Protein AF-A0A2K4XE34-F1 (afdb_monomer)

Organism: NCBI:txid1314868

Nearest PDB structures (foldseek):
  6c5d-assembly2_D  TM=5.488E-01  e=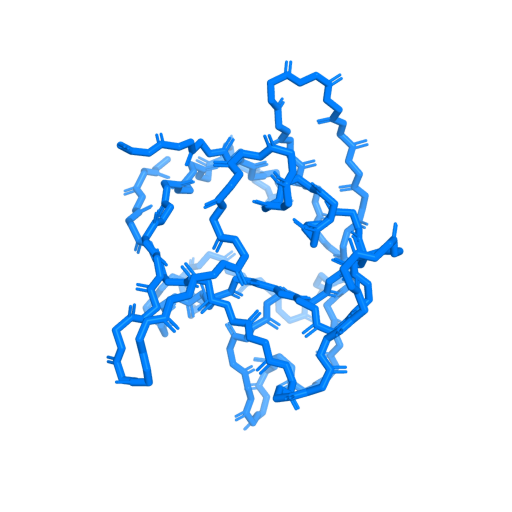2.213E-03  Helicobacter pylori J99
  4i1k-assembly2_B  TM=6.097E-01  e=8.069E-03  Arabidopsis thaliana
  6c5d-assembly2_C  TM=4.989E-01  e=4.635E-03  Helicobacter pylori J99
  1d7l-assembly1_A  TM=2.757E-01  e=4.065E+00  Pseudomonas aeruginosa
  7on9-assembly1_D  TM=2.491E-01  e=6.655E+00  Paenibacillus sp. JJ-1b

Radius of gyration: 12.7 Å; Cα contacts (8 Å, |Δi|>4): 201; chains: 1; bounding box: 33×27×32 Å

pLDDT: mean 94.82, std 3.51, range [78.81, 98.31]

Sequence (105 aa):
MFFKTTVWSSGKPNNITGAGFGIRIPKEIKENIFSEQWGHVLIKTNNHSFKVDITPGFWNKCNELRNPQIGLWLIENKLNHWKSGFPSEVGVEYLGSQDFKLTTI

Foldseek 3Di:
DKDKWFKFFPVDADLVQLARIWIADPPVNCVPPPDPPDQWAWEAEPPDIDIFGDDPCCVPPGVIGGDSVRRNVCSVVVQNDDDPPDRAMWMWDDPDDRYIYIGHD

Mean predicted aligned error: 2.81 Å

Structure (mmCIF, N/CA/C/O backbone):
data_AF-A0A2K4XE34-F1
#
_entry.id   AF-A0A2K4XE34-F1
#
loop_
_atom_site.group_PDB
_atom_site.id
_atom_site.type_symbol
_atom_site.label_atom_id
_atom_site.label_alt_id
_atom_site.label_comp_id
_atom_site.label_asym_id
_atom_site.label_entity_id
_atom_site.label_seq_id
_atom_site.pdbx_PDB_ins_code
_atom_site.Cartn_x
_atom_site.Cartn_y
_atom_site.Cartn_z
_atom_site.occupancy
_atom_site.B_iso_or_equiv
_atom_site.auth_seq_id
_atom_site.auth_comp_id
_atom_site.auth_asym_id
_atom_site.auth_atom_id
_atom_site.pdbx_PDB_model_num
ATOM 1 N N . MET A 1 1 ? -7.882 8.704 7.362 1.00 95.81 1 MET A N 1
ATOM 2 C CA . MET A 1 1 ? -6.577 8.926 8.040 1.00 95.81 1 MET A CA 1
ATOM 3 C C . MET A 1 1 ? -5.458 8.701 7.040 1.00 95.81 1 MET A C 1
ATOM 5 O O . MET A 1 1 ? -5.468 7.661 6.400 1.00 95.81 1 MET A O 1
ATOM 9 N N . PHE A 1 2 ? -4.521 9.638 6.892 1.00 97.25 2 PHE A N 1
ATOM 10 C CA . PHE A 1 2 ? -3.438 9.552 5.905 1.00 97.25 2 PHE A CA 1
ATOM 11 C C . PHE A 1 2 ? -2.101 9.163 6.550 1.00 97.25 2 PHE A C 1
ATOM 13 O O . PHE A 1 2 ? -1.782 9.648 7.633 1.00 97.25 2 PHE A O 1
ATOM 20 N N . PHE A 1 3 ? -1.311 8.329 5.873 1.00 97.50 3 PHE A N 1
ATOM 21 C CA . PHE A 1 3 ? 0.057 7.986 6.263 1.00 97.50 3 PHE A CA 1
ATOM 22 C C . PHE A 1 3 ? 0.943 7.737 5.036 1.00 97.50 3 PHE A C 1
ATOM 24 O O . PHE A 1 3 ? 0.465 7.358 3.967 1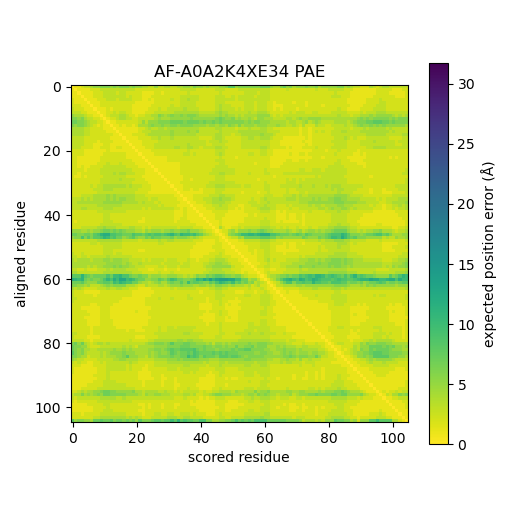.00 97.50 3 PHE A O 1
ATOM 31 N N . LYS A 1 4 ? 2.255 7.936 5.194 1.00 97.81 4 LYS A N 1
ATOM 32 C CA . LYS A 1 4 ? 3.251 7.570 4.181 1.00 97.81 4 LYS A CA 1
ATOM 33 C C . LYS A 1 4 ? 3.762 6.160 4.424 1.00 97.81 4 LYS A C 1
ATOM 35 O O . LYS A 1 4 ? 3.854 5.706 5.565 1.00 97.81 4 LYS A O 1
ATOM 40 N N . THR A 1 5 ? 4.128 5.479 3.350 1.00 97.25 5 THR A N 1
ATOM 41 C CA . THR A 1 5 ? 4.810 4.193 3.438 1.00 97.25 5 THR A CA 1
ATOM 42 C C . THR A 1 5 ? 5.727 3.958 2.248 1.00 97.25 5 THR A C 1
ATOM 44 O O . THR A 1 5 ? 5.724 4.720 1.288 1.00 97.25 5 THR A O 1
ATOM 47 N N . THR A 1 6 ? 6.511 2.886 2.307 1.00 97.12 6 THR A N 1
ATOM 48 C CA . THR A 1 6 ? 7.440 2.499 1.247 1.00 97.12 6 THR A CA 1
ATOM 49 C C . THR A 1 6 ? 6.880 1.387 0.377 1.00 97.12 6 THR A C 1
ATOM 51 O O . THR A 1 6 ? 6.181 0.478 0.842 1.00 97.12 6 THR A O 1
ATOM 54 N N . VAL A 1 7 ? 7.260 1.430 -0.895 1.00 96.69 7 VAL A N 1
ATOM 55 C CA . VAL A 1 7 ? 7.078 0.317 -1.822 1.00 96.69 7 VAL A CA 1
ATOM 56 C C . VAL A 1 7 ? 7.923 -0.884 -1.393 1.00 96.69 7 VAL A C 1
ATOM 58 O O . VAL A 1 7 ? 8.983 -0.768 -0.763 1.00 96.69 7 VAL A O 1
ATOM 61 N N . TRP A 1 8 ? 7.444 -2.070 -1.739 1.00 95.81 8 TRP A N 1
ATOM 62 C CA . TRP A 1 8 ? 8.094 -3.340 -1.450 1.00 95.81 8 TRP A CA 1
ATOM 63 C C . TRP A 1 8 ? 8.208 -4.174 -2.724 1.00 95.81 8 TRP A C 1
ATOM 65 O O . TRP A 1 8 ? 7.304 -4.171 -3.559 1.00 95.81 8 TRP A O 1
ATOM 75 N N . SER A 1 9 ? 9.300 -4.928 -2.855 1.00 93.88 9 SER A N 1
ATOM 76 C CA . SER A 1 9 ? 9.429 -5.965 -3.875 1.00 93.88 9 SER A CA 1
ATOM 77 C C . SER A 1 9 ? 10.042 -7.240 -3.304 1.00 93.88 9 SER A C 1
ATOM 79 O O . SER A 1 9 ? 10.799 -7.208 -2.334 1.00 93.88 9 SER A O 1
ATOM 81 N N . SER A 1 10 ? 9.757 -8.370 -3.949 1.00 91.50 10 SER A N 1
ATOM 82 C CA . SER A 1 10 ? 10.316 -9.687 -3.616 1.00 91.50 10 SER A CA 1
ATOM 83 C C . SER A 1 10 ? 11.772 -9.880 -4.071 1.00 91.50 10 SER A C 1
ATOM 85 O O . SER A 1 10 ? 12.282 -10.998 -4.046 1.00 91.50 10 SER A O 1
ATOM 87 N N . GLY A 1 11 ? 12.437 -8.827 -4.560 1.00 89.94 11 GLY A N 1
ATOM 88 C CA . GLY A 1 11 ? 13.779 -8.878 -5.155 1.00 89.94 11 GLY A CA 1
ATOM 89 C C . GLY A 1 11 ? 13.823 -9.377 -6.606 1.00 89.94 11 GLY A C 1
ATOM 90 O O . GLY A 1 11 ? 14.743 -9.024 -7.337 1.00 89.94 11 GLY A O 1
ATOM 91 N N . LYS A 1 12 ? 12.812 -10.132 -7.058 1.00 91.00 12 LYS A N 1
ATOM 92 C CA . LYS A 1 12 ? 12.616 -10.524 -8.468 1.00 91.00 12 LYS A CA 1
ATOM 93 C C . LYS A 1 12 ? 11.194 -10.194 -8.947 1.00 91.00 12 LYS A C 1
ATOM 95 O O . LYS A 1 12 ? 10.450 -11.108 -9.309 1.00 91.00 12 LYS A O 1
ATOM 100 N N . PRO A 1 13 ? 10.767 -8.922 -8.887 1.00 93.88 13 PRO A N 1
ATOM 101 C CA . PRO A 1 13 ? 9.433 -8.558 -9.330 1.00 93.88 13 PRO A CA 1
ATOM 102 C C . PRO A 1 13 ? 9.308 -8.644 -10.857 1.00 93.88 13 PRO A C 1
ATOM 104 O O . PRO A 1 13 ? 10.280 -8.479 -11.596 1.00 93.88 13 PRO A O 1
ATOM 107 N N . ASN A 1 14 ? 8.091 -8.871 -11.336 1.00 96.31 14 ASN A N 1
ATOM 108 C CA . ASN A 1 14 ? 7.760 -8.869 -12.750 1.00 96.31 14 ASN A CA 1
ATOM 109 C C . ASN A 1 14 ? 7.200 -7.492 -13.143 1.00 96.31 14 ASN A C 1
ATOM 111 O O . ASN A 1 14 ? 6.069 -7.153 -12.804 1.00 96.31 14 ASN A O 1
ATOM 115 N N . ASN A 1 15 ? 7.988 -6.717 -13.892 1.00 95.31 15 ASN A N 1
ATOM 116 C CA . ASN A 1 15 ? 7.622 -5.365 -14.338 1.00 95.31 15 ASN A CA 1
ATOM 117 C C . ASN A 1 15 ? 6.565 -5.327 -15.461 1.00 95.31 15 ASN A C 1
ATOM 119 O O . ASN A 1 15 ? 6.170 -4.244 -15.872 1.00 95.31 15 ASN A O 1
ATOM 123 N N . ILE A 1 16 ? 6.126 -6.478 -15.975 1.00 96.06 16 ILE A N 1
ATOM 124 C CA . ILE A 1 16 ? 5.055 -6.572 -16.980 1.00 96.06 16 ILE A CA 1
ATOM 125 C C . ILE A 1 16 ? 3.720 -6.861 -16.293 1.00 96.06 16 ILE A C 1
ATOM 127 O O . ILE A 1 16 ? 2.702 -6.277 -16.639 1.00 96.06 16 ILE A O 1
ATOM 131 N N . THR A 1 17 ? 3.716 -7.764 -15.310 1.00 97.19 17 THR A N 1
ATOM 132 C CA . THR A 1 17 ? 2.482 -8.216 -14.642 1.00 97.19 17 THR A CA 1
ATOM 133 C C . THR A 1 17 ? 2.232 -7.549 -13.292 1.00 97.19 17 THR A C 1
ATOM 135 O O . THR A 1 17 ? 1.164 -7.728 -12.717 1.00 97.19 17 THR A O 1
ATOM 138 N N . GLY A 1 18 ? 3.219 -6.839 -12.737 1.00 96.69 18 GLY A N 1
ATOM 139 C CA . GLY A 1 18 ? 3.171 -6.284 -11.382 1.00 96.69 18 GLY A CA 1
ATOM 140 C C . GLY A 1 18 ? 3.371 -7.322 -10.269 1.00 96.69 18 GLY A C 1
ATOM 141 O O . GLY A 1 18 ? 3.428 -6.970 -9.089 1.00 96.69 18 GLY A O 1
ATOM 142 N N . ALA A 1 19 ? 3.496 -8.611 -10.599 1.00 96.75 19 ALA A N 1
ATOM 143 C CA . ALA A 1 19 ? 3.697 -9.656 -9.602 1.00 96.75 19 ALA A CA 1
ATOM 144 C C . ALA A 1 19 ? 5.021 -9.464 -8.841 1.00 96.75 19 ALA A C 1
ATOM 146 O O . ALA A 1 19 ? 6.052 -9.125 -9.419 1.00 96.75 19 ALA A O 1
ATOM 147 N N . GLY A 1 20 ? 5.005 -9.715 -7.531 1.00 95.25 20 GLY A N 1
ATOM 148 C CA . GLY A 1 20 ? 6.182 -9.543 -6.674 1.00 95.25 20 GLY A CA 1
ATOM 149 C C . GLY A 1 20 ? 6.385 -8.122 -6.146 1.00 95.25 20 GLY A C 1
ATOM 150 O O . GLY A 1 20 ? 7.400 -7.882 -5.498 1.00 95.25 20 GLY A O 1
ATOM 151 N N . PHE A 1 21 ? 5.435 -7.211 -6.367 1.00 96.75 21 PHE A N 1
ATOM 152 C CA . PHE A 1 21 ? 5.386 -5.897 -5.726 1.00 96.75 21 PHE A CA 1
ATOM 153 C C . PHE A 1 21 ? 4.334 -5.816 -4.613 1.00 96.75 21 PHE A C 1
ATOM 155 O O . PHE A 1 21 ? 3.424 -6.644 -4.504 1.00 96.75 21 PHE A O 1
ATOM 162 N N . GLY A 1 22 ? 4.465 -4.782 -3.788 1.00 96.44 22 GLY A N 1
ATOM 163 C CA . GLY A 1 22 ? 3.522 -4.437 -2.738 1.00 96.44 22 GLY A CA 1
ATOM 164 C C . GLY A 1 22 ? 3.854 -3.101 -2.084 1.00 96.44 22 GLY A C 1
ATOM 165 O O . GLY A 1 22 ? 4.739 -2.370 -2.529 1.00 96.44 22 GLY A O 1
ATOM 166 N N . ILE A 1 23 ? 3.166 -2.818 -0.988 1.00 97.19 23 ILE A N 1
ATOM 167 C CA . ILE A 1 23 ? 3.452 -1.693 -0.094 1.00 97.19 23 ILE A CA 1
ATOM 168 C C . ILE A 1 23 ? 3.646 -2.224 1.317 1.00 97.19 23 ILE A C 1
ATOM 170 O O . ILE A 1 23 ? 2.985 -3.185 1.720 1.00 97.19 23 ILE A O 1
ATOM 174 N N . ARG A 1 24 ? 4.527 -1.591 2.088 1.00 96.50 24 ARG A N 1
ATOM 175 C CA . ARG A 1 24 ? 4.609 -1.854 3.527 1.00 96.50 24 ARG A CA 1
ATOM 176 C C . ARG A 1 24 ? 3.443 -1.164 4.233 1.00 96.50 24 ARG A C 1
ATOM 178 O O . ARG A 1 24 ? 3.039 -0.078 3.842 1.00 96.50 24 ARG A O 1
ATOM 185 N N . ILE A 1 25 ? 2.907 -1.754 5.284 1.00 96.94 25 ILE A N 1
ATOM 186 C CA . ILE A 1 25 ? 1.943 -1.129 6.191 1.00 96.94 25 ILE A CA 1
ATOM 187 C C . ILE A 1 25 ? 2.677 -0.890 7.505 1.00 96.94 25 ILE A C 1
ATOM 189 O O . ILE A 1 25 ? 3.142 -1.861 8.104 1.00 96.94 25 ILE A O 1
ATOM 193 N N . PRO A 1 26 ? 2.839 0.362 7.970 1.00 95.50 26 PRO A N 1
ATOM 194 C CA . PRO A 1 26 ? 3.526 0.620 9.230 1.00 95.50 26 PRO A CA 1
ATOM 195 C C . PRO A 1 26 ? 2.916 -0.201 10.372 1.00 95.50 26 PRO A C 1
ATOM 197 O O . PRO A 1 26 ? 1.707 -0.426 10.403 1.00 95.50 26 PRO A O 1
ATOM 200 N N . LYS A 1 27 ? 3.751 -0.671 11.303 1.00 93.62 27 LYS A N 1
ATOM 201 C CA . LYS A 1 27 ? 3.313 -1.576 12.377 1.00 93.62 27 LYS A CA 1
ATOM 202 C C . LYS A 1 27 ? 2.142 -0.995 13.178 1.00 93.62 27 LYS A C 1
ATOM 204 O O . LYS A 1 27 ? 1.146 -1.678 13.365 1.00 93.62 27 LYS A O 1
ATOM 209 N N . GLU A 1 28 ? 2.234 0.281 13.538 1.00 94.56 28 GLU A N 1
ATOM 210 C CA . GLU A 1 28 ? 1.179 1.010 14.245 1.00 94.56 28 GLU A CA 1
ATOM 211 C C . GLU A 1 28 ? -0.141 1.045 13.458 1.00 94.56 28 GLU A C 1
ATOM 213 O O . GLU A 1 28 ? -1.211 0.848 14.024 1.00 94.56 28 GLU A O 1
ATOM 218 N N . ILE A 1 29 ? -0.081 1.234 12.137 1.00 95.94 29 ILE A N 1
ATOM 219 C CA . ILE A 1 29 ? -1.265 1.200 11.268 1.00 95.94 29 ILE A CA 1
ATOM 220 C C . ILE A 1 29 ? -1.869 -0.203 11.245 1.00 95.94 29 ILE A C 1
ATOM 222 O O . ILE A 1 29 ? -3.086 -0.351 11.352 1.00 95.94 29 ILE A O 1
ATOM 226 N N . LYS A 1 30 ? -1.025 -1.234 11.121 1.00 94.94 30 LYS A N 1
ATOM 227 C CA . LYS A 1 30 ? -1.472 -2.629 11.151 1.00 94.94 30 LYS A CA 1
ATOM 228 C C . LYS A 1 30 ? -2.206 -2.939 12.458 1.00 94.94 30 LYS A C 1
ATOM 230 O O . LYS A 1 30 ? -3.285 -3.505 12.408 1.00 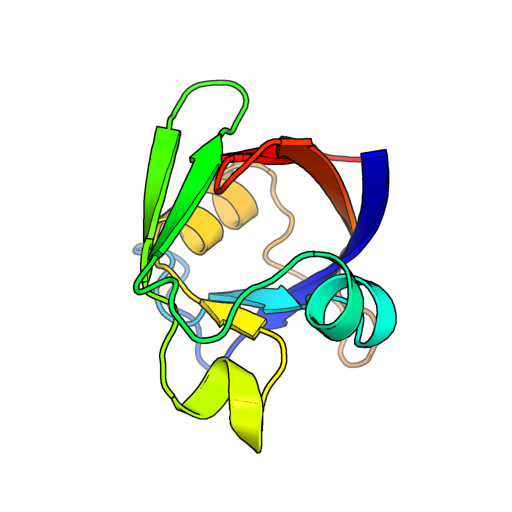94.94 30 LYS A O 1
ATOM 235 N N . GLU A 1 31 ? -1.641 -2.554 13.597 1.00 93.81 31 GLU A N 1
ATOM 236 C CA . GLU A 1 31 ? -2.175 -2.889 14.925 1.00 93.81 31 GLU A CA 1
ATOM 237 C C . GLU A 1 31 ? -3.443 -2.104 15.291 1.00 93.81 31 GLU A C 1
ATOM 239 O O . GLU A 1 31 ? -4.297 -2.637 15.991 1.00 93.81 31 GLU A O 1
ATOM 244 N N . ASN A 1 32 ? -3.591 -0.866 14.807 1.00 95.12 32 ASN A N 1
ATOM 245 C CA . ASN A 1 32 ? -4.724 -0.009 15.177 1.00 95.12 32 ASN A CA 1
ATOM 246 C C . ASN A 1 32 ? -5.882 -0.013 14.170 1.00 95.12 32 ASN A C 1
ATOM 248 O O . ASN A 1 32 ? -6.999 0.351 14.533 1.00 95.12 32 ASN A O 1
ATOM 252 N N . ILE A 1 33 ? -5.631 -0.361 12.903 1.00 96.00 33 ILE A N 1
ATOM 253 C CA . ILE A 1 33 ? -6.659 -0.310 11.851 1.00 96.00 33 ILE A CA 1
ATOM 254 C C . ILE A 1 33 ? -7.051 -1.697 11.374 1.00 96.00 33 ILE A C 1
ATOM 256 O O . ILE A 1 33 ? -8.236 -1.956 11.185 1.00 96.00 33 ILE A O 1
ATOM 260 N N . PHE A 1 34 ? -6.075 -2.568 11.117 1.00 95.44 34 PHE A N 1
ATOM 261 C CA . PHE A 1 34 ? -6.368 -3.853 10.502 1.00 95.44 34 PHE A CA 1
ATOM 262 C C . PHE A 1 34 ? -6.954 -4.817 11.537 1.00 95.44 34 PHE A C 1
ATOM 264 O O . PHE A 1 34 ? -6.494 -4.891 12.671 1.00 95.44 34 PHE A O 1
ATOM 271 N N . SER A 1 35 ? -7.947 -5.603 11.123 1.00 93.94 35 SER A N 1
ATOM 272 C CA . SER A 1 35 ? -8.525 -6.671 11.944 1.00 93.94 35 SER A CA 1
ATOM 273 C C . SER A 1 35 ? -8.131 -8.043 11.409 1.00 93.94 35 SER A C 1
ATOM 275 O O . SER A 1 35 ? -8.251 -8.287 10.211 1.00 93.94 35 SER A O 1
ATOM 277 N N . GLU A 1 36 ? -7.735 -8.967 12.290 1.00 91.25 36 GLU A N 1
ATOM 278 C CA . GLU A 1 36 ? -7.414 -10.359 11.921 1.00 91.25 36 GLU A CA 1
ATOM 279 C C . GLU A 1 36 ? -8.593 -11.116 11.293 1.00 91.25 36 GLU A C 1
ATOM 281 O O . GLU A 1 36 ? -8.392 -12.097 10.583 1.00 91.25 36 GLU A O 1
ATOM 286 N N . GLN A 1 37 ? -9.824 -10.640 11.508 1.00 93.81 37 GLN A N 1
ATOM 287 C CA . GLN A 1 37 ? -11.030 -11.194 10.886 1.00 93.81 37 GLN A CA 1
ATOM 288 C C . GLN A 1 37 ? -11.176 -10.793 9.410 1.00 93.81 37 GLN A C 1
ATOM 290 O O . GLN A 1 37 ? -12.018 -11.336 8.693 1.00 93.81 37 GLN A O 1
ATOM 295 N N . TRP A 1 38 ? -10.399 -9.818 8.934 1.00 95.25 38 TRP A N 1
ATOM 296 C CA . TRP A 1 38 ? -10.452 -9.399 7.541 1.00 95.25 38 TRP A CA 1
ATOM 297 C C . TRP A 1 38 ? -9.688 -10.387 6.661 1.00 95.25 38 TRP A C 1
ATOM 299 O O . TRP A 1 38 ? -8.483 -10.570 6.800 1.00 95.25 38 TRP A O 1
ATOM 309 N N . GLY A 1 39 ? -10.394 -10.988 5.702 1.00 95.75 39 GLY A N 1
ATOM 310 C CA . GLY A 1 39 ? -9.765 -11.795 4.652 1.00 95.75 39 GLY A CA 1
ATOM 311 C C . GLY A 1 39 ? -9.155 -10.956 3.524 1.00 95.75 39 GLY A C 1
ATOM 312 O O . GLY A 1 39 ? -8.297 -11.441 2.794 1.00 95.75 39 GLY A O 1
ATOM 313 N N . HIS A 1 40 ? -9.585 -9.701 3.370 1.00 97.44 40 HIS A N 1
ATOM 314 C CA . HIS A 1 40 ? -9.107 -8.793 2.329 1.00 97.44 40 HIS A CA 1
ATOM 315 C C . HIS A 1 40 ? -9.269 -7.325 2.737 1.00 97.44 40 HIS A C 1
ATOM 317 O O . HIS A 1 40 ? -9.987 -7.003 3.682 1.00 97.44 40 HIS A O 1
ATOM 323 N N . VAL A 1 41 ? -8.618 -6.444 1.982 1.00 97.94 41 VAL A N 1
ATOM 324 C CA . VAL A 1 41 ? -8.907 -5.007 1.934 1.00 97.94 41 VAL A CA 1
ATOM 325 C C . VAL A 1 41 ? -9.271 -4.586 0.516 1.00 97.94 41 VAL A C 1
ATOM 327 O O . VAL A 1 41 ? -8.939 -5.265 -0.460 1.00 97.94 41 VAL A O 1
ATOM 330 N N . LEU A 1 42 ? -9.941 -3.449 0.393 1.00 98.31 42 LEU A N 1
ATOM 331 C CA . LEU A 1 42 ? -10.185 -2.765 -0.865 1.00 98.31 42 LEU A CA 1
ATOM 332 C C . LEU A 1 42 ? -9.171 -1.638 -1.020 1.00 98.31 42 LEU A C 1
ATOM 334 O O . LEU A 1 42 ? -9.091 -0.733 -0.192 1.00 98.31 42 LEU A O 1
ATOM 338 N N . ILE A 1 43 ? -8.397 -1.695 -2.099 1.00 98.19 43 ILE A N 1
ATOM 339 C CA . ILE A 1 43 ? -7.463 -0.640 -2.477 1.00 98.19 43 ILE A CA 1
ATOM 340 C C . ILE A 1 43 ? -8.050 0.130 -3.651 1.00 98.19 43 ILE A C 1
ATOM 342 O O . ILE A 1 43 ? -8.391 -0.452 -4.681 1.00 98.19 43 ILE A O 1
ATOM 346 N N . LYS A 1 44 ? -8.130 1.448 -3.496 1.00 98.00 44 LYS A N 1
ATOM 347 C CA . LYS A 1 44 ? -8.532 2.401 -4.526 1.00 98.00 44 LYS A CA 1
ATOM 348 C C . LYS A 1 44 ? -7.302 3.142 -5.029 1.00 98.00 44 LYS A C 1
ATOM 350 O O . LYS A 1 44 ? -6.459 3.574 -4.248 1.00 98.00 44 LYS A O 1
ATOM 355 N N . THR A 1 45 ? -7.205 3.316 -6.332 1.00 95.44 45 THR A N 1
ATOM 356 C CA . THR A 1 45 ? -6.255 4.214 -6.992 1.00 95.44 45 THR A CA 1
ATOM 357 C C . THR A 1 45 ? -7.053 5.314 -7.691 1.00 95.44 45 THR A C 1
ATOM 359 O O . THR A 1 45 ? -8.275 5.377 -7.554 1.00 95.44 45 THR A O 1
ATOM 362 N N . ASN A 1 46 ? -6.396 6.202 -8.440 1.00 88.06 46 ASN A N 1
ATOM 363 C CA . ASN A 1 46 ? -7.107 7.253 -9.176 1.00 88.06 46 ASN A CA 1
ATOM 364 C C . ASN A 1 46 ? -8.122 6.693 -10.185 1.00 88.06 46 ASN A C 1
ATOM 366 O O . ASN A 1 46 ? -9.160 7.310 -10.394 1.00 88.06 46 ASN A O 1
ATOM 370 N N . ASN A 1 47 ? -7.837 5.524 -10.767 1.00 84.75 47 ASN A N 1
ATOM 371 C CA . ASN A 1 47 ? -8.632 4.979 -11.866 1.00 84.75 47 ASN A CA 1
ATOM 372 C C . ASN A 1 47 ? -9.311 3.651 -11.523 1.00 84.75 47 ASN A C 1
ATOM 374 O O . ASN A 1 47 ? -10.333 3.335 -12.122 1.00 84.75 47 ASN A O 1
ATOM 378 N N . HIS A 1 48 ? -8.780 2.869 -10.575 1.00 91.38 48 HIS A N 1
ATOM 379 C CA . HIS A 1 48 ? -9.235 1.500 -10.323 1.00 91.38 48 HIS A CA 1
ATOM 380 C C . HIS A 1 48 ? -9.500 1.238 -8.840 1.00 91.38 48 HIS A C 1
ATOM 382 O O . HIS A 1 48 ? -8.978 1.909 -7.955 1.00 91.38 48 HIS A O 1
ATOM 388 N N . SER A 1 49 ? -10.315 0.226 -8.559 1.00 96.06 49 SER A N 1
ATOM 389 C CA . SER A 1 49 ? -10.491 -0.335 -7.220 1.00 96.06 49 SER A CA 1
ATOM 390 C C . SER A 1 49 ? -10.375 -1.847 -7.307 1.00 96.06 49 SER A C 1
ATOM 392 O O . SER A 1 49 ? -10.954 -2.458 -8.203 1.00 96.06 49 SER A O 1
ATOM 394 N N . PHE A 1 50 ? -9.621 -2.456 -6.402 1.00 97.62 50 PHE A N 1
ATOM 395 C CA . PHE A 1 50 ? -9.382 -3.895 -6.423 1.00 97.62 50 PHE A CA 1
ATOM 396 C C . PHE A 1 50 ? -9.230 -4.456 -5.011 1.00 97.62 50 PHE A C 1
ATOM 398 O O . PHE A 1 50 ? -8.863 -3.755 -4.067 1.00 97.62 50 PHE A O 1
ATOM 405 N N . LYS A 1 51 ? -9.529 -5.749 -4.875 1.00 97.88 51 LYS A N 1
ATOM 406 C CA . LYS A 1 51 ? -9.355 -6.490 -3.627 1.00 97.88 51 LYS A CA 1
ATOM 407 C C . LYS A 1 51 ? -7.910 -6.940 -3.473 1.00 97.88 51 LYS A C 1
ATOM 409 O O . LYS A 1 51 ? -7.286 -7.396 -4.433 1.00 97.88 51 LYS A O 1
ATOM 414 N N . VAL A 1 52 ? -7.402 -6.833 -2.254 1.00 97.75 52 VAL A N 1
ATOM 415 C CA . VAL A 1 52 ? -6.096 -7.351 -1.858 1.00 97.75 52 VAL A CA 1
ATOM 416 C C . VAL A 1 52 ? -6.285 -8.275 -0.673 1.00 97.75 52 VAL A C 1
ATOM 418 O O . VAL A 1 52 ? -6.686 -7.831 0.400 1.00 97.75 52 VAL A O 1
ATOM 421 N N . ASP A 1 53 ? -5.994 -9.554 -0.877 1.00 96.38 53 ASP A N 1
ATOM 422 C CA . ASP A 1 53 ? -6.127 -10.559 0.169 1.00 96.38 53 ASP A CA 1
ATOM 423 C C . ASP A 1 53 ? -5.101 -10.335 1.283 1.00 96.38 53 ASP A C 1
ATOM 425 O O . ASP A 1 53 ? -3.919 -10.059 1.039 1.00 96.38 53 ASP A O 1
ATOM 429 N N . ILE A 1 54 ? -5.554 -10.491 2.526 1.00 94.56 54 ILE A N 1
ATOM 430 C CA . ILE A 1 54 ? -4.693 -10.445 3.702 1.00 94.56 54 ILE A CA 1
ATOM 431 C C . ILE A 1 54 ? -4.254 -11.874 4.007 1.00 94.56 54 ILE A C 1
ATOM 433 O O . ILE A 1 54 ? -5.002 -12.689 4.541 1.00 94.56 54 ILE A O 1
ATOM 437 N N . THR A 1 55 ? -3.016 -12.200 3.649 1.00 90.56 55 THR A N 1
ATOM 438 C CA . THR A 1 55 ? -2.466 -13.537 3.918 1.00 90.56 55 THR A CA 1
ATOM 439 C C . THR A 1 55 ? -2.080 -13.698 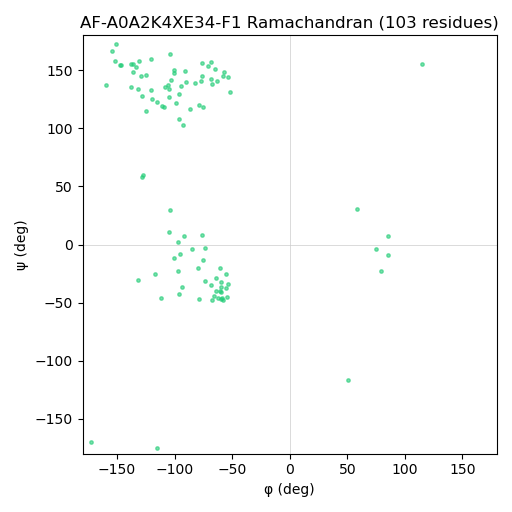5.395 1.00 90.56 55 THR A C 1
ATOM 441 O O . THR A 1 55 ? -1.697 -12.715 6.030 1.00 90.56 55 THR A O 1
ATOM 444 N N . PRO A 1 56 ? -2.027 -14.927 5.948 1.00 89.62 56 PRO A N 1
ATOM 445 C CA . PRO A 1 56 ? -1.532 -15.157 7.313 1.00 89.62 56 PRO A CA 1
ATOM 446 C C . PRO A 1 56 ? -0.117 -14.608 7.576 1.00 89.62 56 PRO A C 1
ATOM 448 O O . PRO A 1 56 ? 0.246 -14.298 8.712 1.00 89.62 56 PRO A O 1
ATOM 451 N N . GLY A 1 57 ? 0.700 -14.467 6.525 1.00 89.38 57 GLY A N 1
ATOM 452 C CA . GLY A 1 57 ? 2.027 -13.858 6.610 1.00 89.38 57 GLY A CA 1
ATOM 453 C C . GLY A 1 57 ? 2.002 -12.376 7.001 1.00 89.38 57 GLY A C 1
ATOM 454 O O . GLY A 1 57 ? 2.944 -11.935 7.661 1.00 89.38 57 GLY A O 1
ATOM 455 N N . PHE A 1 58 ? 0.925 -11.653 6.656 1.00 92.75 58 PHE A N 1
ATOM 456 C C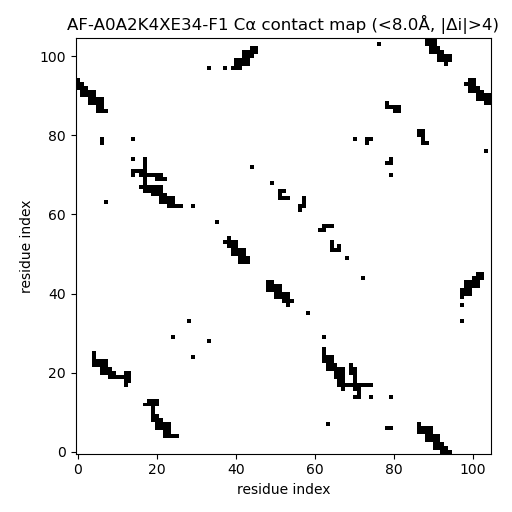A . PHE A 1 58 ? 0.709 -10.236 6.985 1.00 92.75 58 PHE A CA 1
ATOM 457 C C . PHE A 1 58 ? 0.695 -9.979 8.506 1.00 92.75 58 PHE A C 1
ATOM 459 O O . PHE A 1 58 ? 1.187 -8.973 9.032 1.00 92.75 58 PHE A O 1
ATOM 466 N N . TRP A 1 59 ? 0.139 -10.936 9.244 1.00 90.88 59 TRP A N 1
ATOM 467 C CA . TRP A 1 59 ? 0.026 -10.854 10.694 1.00 90.88 59 TRP A CA 1
ATOM 468 C C . T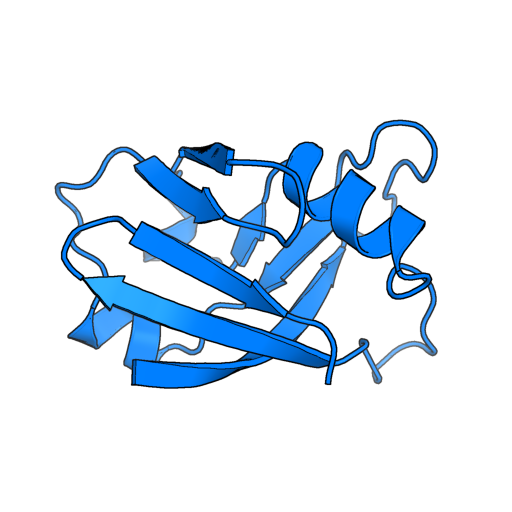RP A 1 59 ? 1.349 -11.207 11.372 1.00 90.88 59 TRP A C 1
ATOM 470 O O . TRP A 1 59 ? 1.837 -10.437 12.198 1.00 90.88 59 TRP A O 1
ATOM 480 N N . ASN A 1 60 ? 1.977 -12.302 10.933 1.00 85.31 60 ASN A N 1
ATOM 481 C CA . ASN A 1 60 ? 3.041 -12.974 11.683 1.00 85.31 60 ASN A CA 1
ATOM 482 C C . ASN A 1 60 ? 4.478 -12.556 11.342 1.00 85.31 60 ASN A C 1
ATOM 484 O O . ASN A 1 60 ? 5.340 -12.574 12.215 1.00 85.31 60 ASN A O 1
ATOM 488 N N . LYS A 1 61 ? 4.782 -12.277 10.068 1.00 78.81 61 LYS A N 1
ATOM 489 C CA . LYS A 1 61 ? 6.182 -12.196 9.588 1.00 78.81 61 LYS A CA 1
ATOM 490 C C . LYS A 1 61 ? 6.487 -10.953 8.769 1.00 78.81 61 LYS A C 1
ATOM 492 O O . LYS A 1 61 ? 7.616 -10.479 8.757 1.00 78.81 61 LYS A O 1
ATOM 497 N N . CYS A 1 62 ? 5.489 -10.458 8.060 1.00 84.19 62 CYS A N 1
ATOM 498 C CA . CYS A 1 62 ? 5.634 -9.455 7.025 1.00 84.19 62 CYS A CA 1
ATOM 499 C C . CYS A 1 62 ? 4.496 -8.465 7.192 1.00 84.19 62 CYS A C 1
ATOM 501 O O . CYS A 1 62 ? 3.377 -8.893 7.387 1.00 84.19 62 CYS A O 1
ATOM 503 N N . ASN A 1 63 ? 4.731 -7.166 7.109 1.00 92.38 63 ASN A N 1
ATOM 504 C CA . ASN A 1 63 ? 3.665 -6.165 7.172 1.00 92.38 63 ASN A CA 1
ATOM 505 C C . ASN A 1 63 ? 3.349 -5.600 5.783 1.00 92.38 63 ASN A C 1
ATOM 507 O O . ASN A 1 63 ? 2.974 -4.441 5.671 1.00 92.38 63 ASN A O 1
ATOM 511 N N . GLU A 1 64 ? 3.531 -6.379 4.715 1.00 95.12 64 GLU A N 1
ATOM 512 C CA . GLU A 1 64 ? 3.310 -5.901 3.349 1.00 95.12 64 GLU A CA 1
ATOM 513 C C . GLU A 1 64 ? 2.013 -6.422 2.739 1.00 95.12 64 GLU A C 1
ATOM 515 O O . GLU A 1 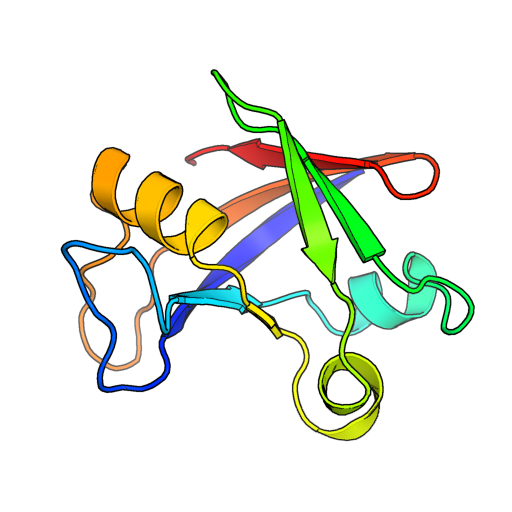64 ? 1.740 -7.623 2.769 1.00 95.12 64 GLU A O 1
ATOM 520 N N . LEU A 1 65 ? 1.261 -5.521 2.107 1.00 96.06 65 LEU A N 1
ATOM 521 C CA . LEU A 1 65 ? 0.171 -5.880 1.207 1.00 96.06 65 LEU A CA 1
ATOM 522 C C . LEU A 1 65 ? 0.748 -6.101 -0.188 1.00 96.06 65 LEU A C 1
ATOM 524 O O . LEU A 1 65 ? 1.307 -5.185 -0.795 1.00 96.06 65 LEU A O 1
ATOM 528 N N . ARG A 1 66 ? 0.635 -7.334 -0.682 1.00 95.12 66 ARG A N 1
ATOM 529 C CA . ARG A 1 66 ? 1.231 -7.782 -1.944 1.00 95.12 66 ARG A CA 1
ATOM 530 C C . ARG A 1 66 ? 0.119 -8.145 -2.909 1.00 95.12 66 ARG A C 1
ATOM 532 O O . ARG A 1 66 ? -0.708 -8.998 -2.603 1.00 95.12 66 ARG A O 1
ATOM 539 N N . ASN A 1 67 ? 0.106 -7.511 -4.072 1.00 96.25 67 ASN A N 1
ATOM 540 C CA . ASN A 1 67 ? -0.877 -7.799 -5.107 1.00 96.25 67 ASN A CA 1
ATOM 541 C C . ASN A 1 67 ? -0.347 -7.319 -6.466 1.00 96.25 67 ASN A C 1
ATOM 543 O O . ASN A 1 67 ? 0.183 -6.206 -6.529 1.00 96.25 67 ASN A O 1
ATOM 547 N N . PRO A 1 68 ? -0.510 -8.094 -7.553 1.00 96.81 68 PRO A N 1
ATOM 548 C CA . PRO A 1 68 ? -0.115 -7.655 -8.889 1.00 96.81 68 PRO A CA 1
ATOM 549 C C . PRO A 1 68 ? -0.716 -6.306 -9.300 1.00 96.81 68 PRO A C 1
ATOM 551 O O . PRO A 1 68 ? -0.030 -5.514 -9.932 1.00 96.81 68 PRO A O 1
ATOM 554 N N . GLN A 1 69 ? -1.945 -5.991 -8.878 1.00 97.50 69 GLN A N 1
ATOM 555 C CA . GLN A 1 69 ? -2.597 -4.709 -9.168 1.00 97.50 69 GLN A CA 1
ATOM 556 C C . GLN A 1 69 ? -1.934 -3.526 -8.448 1.00 97.50 69 GLN A C 1
ATOM 558 O O . GLN A 1 69 ? -1.813 -2.450 -9.027 1.00 97.50 69 GLN A O 1
ATOM 563 N N . ILE A 1 70 ? -1.421 -3.729 -7.224 1.00 97.06 70 ILE A N 1
ATOM 564 C CA . ILE A 1 70 ? -0.548 -2.733 -6.577 1.00 97.06 70 ILE A CA 1
ATOM 565 C C . ILE A 1 70 ? 0.711 -2.553 -7.426 1.00 97.06 70 ILE A C 1
ATOM 567 O O . ILE A 1 70 ? 1.111 -1.428 -7.697 1.00 97.06 70 ILE A O 1
ATOM 571 N N . GLY A 1 71 ? 1.322 -3.653 -7.871 1.00 97.00 71 GLY A N 1
ATOM 572 C CA . GLY A 1 71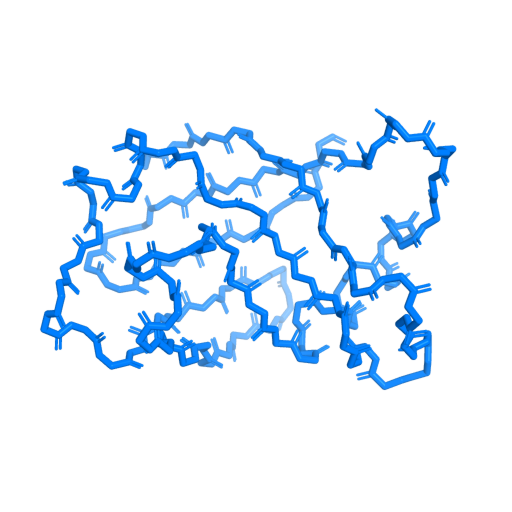 ? 2.519 -3.610 -8.704 1.00 97.00 71 GLY A CA 1
ATOM 573 C C . GLY A 1 71 ? 2.327 -2.864 -10.018 1.00 97.00 71 GLY A C 1
ATOM 574 O O . GLY A 1 71 ? 3.144 -2.009 -10.344 1.00 97.00 71 GLY A O 1
ATOM 575 N N . LEU A 1 72 ? 1.241 -3.141 -10.741 1.00 97.25 72 LEU A N 1
ATOM 576 C CA . LEU A 1 72 ? 0.889 -2.431 -11.970 1.00 97.25 72 LEU A CA 1
ATOM 577 C C . LEU A 1 72 ? 0.728 -0.934 -11.708 1.00 97.25 72 LEU A C 1
ATOM 579 O O . LEU A 1 72 ? 1.345 -0.135 -12.405 1.00 97.25 72 LEU A O 1
ATOM 583 N N . TRP A 1 73 ? 0.022 -0.555 -10.640 1.00 97.38 73 TRP A N 1
ATOM 584 C CA . TRP A 1 73 ? -0.097 0.850 -10.256 1.00 97.38 73 TRP A CA 1
ATOM 585 C C . TRP A 1 73 ? 1.267 1.493 -9.945 1.00 97.38 73 TRP A C 1
ATOM 587 O O . TRP A 1 73 ? 1.528 2.620 -10.365 1.00 97.38 73 TRP A O 1
ATOM 597 N N . LEU A 1 74 ? 2.179 0.787 -9.266 1.00 96.81 74 LEU A N 1
ATOM 598 C CA . LEU A 1 74 ? 3.537 1.288 -9.018 1.00 96.81 74 LEU A CA 1
ATOM 599 C C . LEU A 1 74 ? 4.332 1.483 -10.315 1.00 96.81 74 LEU A C 1
ATOM 601 O O . LEU A 1 74 ? 5.053 2.471 -10.440 1.00 96.81 74 LEU A O 1
ATOM 605 N N . ILE A 1 75 ? 4.203 0.566 -11.276 1.00 96.44 75 ILE A N 1
ATOM 606 C CA . ILE A 1 75 ? 4.874 0.641 -12.582 1.00 96.44 75 ILE A CA 1
ATOM 607 C C . ILE A 1 75 ? 4.323 1.810 -13.405 1.00 96.44 75 ILE A C 1
ATOM 609 O O . ILE A 1 75 ? 5.101 2.616 -13.915 1.00 96.44 75 ILE A O 1
ATOM 613 N N . GLU A 1 76 ? 2.997 1.950 -13.484 1.00 95.81 76 GLU A N 1
ATOM 614 C CA . GLU A 1 76 ? 2.319 3.056 -14.178 1.00 95.81 76 GLU A CA 1
ATOM 615 C C . GLU A 1 76 ? 2.787 4.425 -13.664 1.00 95.81 76 GLU A C 1
ATOM 617 O O . GLU A 1 76 ? 2.984 5.356 -14.445 1.00 95.81 76 GLU A O 1
ATOM 622 N N . ASN A 1 77 ? 3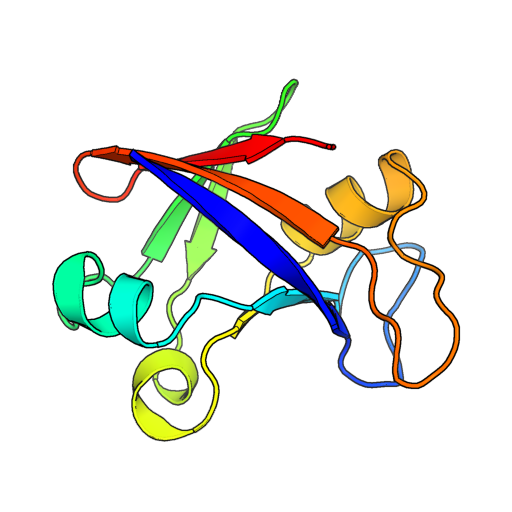.038 4.528 -12.356 1.00 95.75 77 ASN A N 1
ATOM 623 C CA . ASN A 1 77 ? 3.512 5.750 -11.705 1.00 95.75 77 ASN A CA 1
ATOM 624 C C . ASN A 1 77 ? 5.048 5.856 -11.621 1.00 95.75 77 ASN A C 1
ATOM 626 O O . ASN A 1 77 ? 5.558 6.784 -10.996 1.00 95.75 77 ASN A O 1
ATOM 630 N N . LYS A 1 78 ? 5.803 4.944 -12.255 1.00 96.00 78 LYS A N 1
ATOM 631 C CA . LYS A 1 78 ? 7.284 4.911 -12.265 1.00 96.00 78 LYS A CA 1
ATOM 632 C C . LYS A 1 78 ? 7.924 4.810 -10.870 1.00 96.00 78 LYS A C 1
ATOM 634 O O . LYS A 1 78 ? 9.038 5.280 -10.649 1.00 96.00 78 LYS A O 1
ATOM 639 N N . LEU A 1 79 ? 7.233 4.166 -9.933 1.00 96.31 79 LEU A N 1
ATOM 640 C CA . LEU A 1 79 ? 7.660 3.945 -8.545 1.00 96.31 79 LEU A CA 1
ATOM 641 C C . LEU A 1 79 ? 8.288 2.561 -8.325 1.00 96.31 79 LEU A C 1
ATOM 643 O O . LEU A 1 79 ? 8.627 2.197 -7.203 1.00 96.31 79 LEU A O 1
ATOM 647 N N . ASN A 1 80 ? 8.418 1.762 -9.384 1.00 93.94 80 ASN A N 1
ATOM 648 C CA . ASN A 1 80 ? 8.928 0.391 -9.353 1.00 93.94 80 ASN A CA 1
ATOM 649 C C . ASN A 1 80 ? 10.470 0.295 -9.413 1.00 93.94 80 ASN A C 1
ATOM 651 O O . ASN A 1 80 ? 11.020 -0.803 -9.319 1.00 93.94 80 ASN A O 1
ATOM 655 N N . HIS A 1 81 ? 11.170 1.424 -9.571 1.00 91.06 81 HIS A N 1
ATOM 656 C CA . HIS A 1 81 ? 12.628 1.497 -9.659 1.00 91.06 81 HIS A CA 1
ATOM 657 C C . HIS A 1 81 ? 13.204 2.358 -8.538 1.00 91.06 81 HIS A C 1
ATOM 659 O O . HIS A 1 81 ? 12.855 3.527 -8.401 1.00 91.06 81 HIS A O 1
ATOM 665 N N . TRP A 1 82 ? 14.138 1.800 -7.769 1.00 92.44 82 TRP A N 1
ATOM 666 C CA . TRP A 1 82 ? 14.812 2.520 -6.695 1.00 92.44 82 TRP A CA 1
ATOM 667 C C . TRP A 1 82 ? 16.222 1.990 -6.435 1.00 92.44 82 TRP A C 1
ATOM 669 O O . TRP A 1 82 ? 16.549 0.843 -6.751 1.00 92.44 82 TRP A O 1
ATOM 679 N N . LYS A 1 83 ? 17.073 2.829 -5.833 1.00 89.19 83 LYS A N 1
ATOM 680 C CA . LYS A 1 83 ? 18.388 2.395 -5.344 1.00 89.19 83 LYS A CA 1
ATOM 681 C C . LYS A 1 83 ? 18.199 1.459 -4.153 1.00 89.19 83 LYS A C 1
ATOM 683 O O . LYS A 1 83 ? 17.325 1.687 -3.319 1.00 89.19 83 LYS A O 1
ATOM 688 N N . SER A 1 84 ? 19.034 0.427 -4.051 1.00 86.81 84 SER A N 1
ATOM 689 C CA . SER A 1 84 ? 19.007 -0.486 -2.902 1.00 86.81 84 SER A CA 1
ATOM 690 C C . SER A 1 84 ? 19.068 0.296 -1.583 1.00 86.81 84 SER A C 1
ATOM 692 O O . SER A 1 84 ? 19.885 1.204 -1.448 1.00 86.81 84 SER A O 1
ATOM 694 N N . GLY A 1 85 ? 18.175 -0.028 -0.645 1.00 89.75 85 GLY A N 1
ATOM 695 C CA . GLY A 1 85 ? 18.025 0.681 0.633 1.00 89.75 85 GLY A CA 1
ATOM 696 C C . GLY A 1 85 ? 17.132 1.929 0.605 1.00 89.75 85 GLY A C 1
ATOM 697 O O . GLY A 1 85 ? 16.777 2.419 1.670 1.00 89.75 85 GLY A O 1
ATOM 698 N N . PHE A 1 86 ? 16.709 2.403 -0.572 1.00 92.69 86 PHE A N 1
ATOM 699 C CA . PHE A 1 86 ? 15.935 3.644 -0.728 1.00 92.69 86 PHE A CA 1
ATOM 700 C C . PHE A 1 86 ? 14.650 3.432 -1.540 1.00 92.69 86 PHE A C 1
ATOM 702 O O . PHE A 1 86 ? 14.516 4.020 -2.611 1.00 92.69 86 PHE A O 1
ATOM 709 N N . PRO A 1 87 ? 13.724 2.565 -1.089 1.00 95.19 87 PRO A N 1
ATOM 710 C CA . PRO A 1 87 ? 12.464 2.342 -1.792 1.00 95.19 87 PRO A CA 1
ATOM 711 C C . PRO A 1 87 ? 11.669 3.640 -1.949 1.00 95.19 87 PRO A C 1
ATOM 713 O O . PRO A 1 87 ? 11.662 4.474 -1.045 1.00 95.19 87 PRO A O 1
ATOM 716 N N . SER A 1 88 ? 10.965 3.780 -3.073 1.00 97.00 88 SER A N 1
ATOM 717 C CA . SER A 1 88 ? 10.034 4.887 -3.293 1.00 97.00 88 SER A CA 1
ATOM 718 C C . SER A 1 88 ? 8.961 4.945 -2.204 1.00 97.00 88 SER A C 1
ATOM 720 O O . SER A 1 88 ? 8.532 3.922 -1.660 1.00 97.00 88 SER A O 1
ATOM 722 N N . GLU A 1 89 ? 8.508 6.153 -1.899 1.00 97.31 89 GLU A N 1
ATOM 723 C CA . GLU A 1 89 ? 7.437 6.390 -0.940 1.00 97.31 89 GLU A CA 1
ATOM 724 C C . GLU A 1 89 ? 6.106 6.637 -1.653 1.00 97.31 89 GLU A C 1
ATOM 726 O O . GLU A 1 89 ? 6.061 7.146 -2.773 1.00 97.31 89 GLU A O 1
ATOM 731 N N . VAL A 1 90 ? 5.015 6.268 -0.988 1.00 97.56 90 VAL A N 1
ATOM 732 C CA . VAL A 1 90 ? 3.638 6.474 -1.446 1.00 97.56 90 VAL A CA 1
ATOM 733 C C . VAL A 1 90 ? 2.760 6.927 -0.290 1.00 97.56 90 VAL A C 1
ATOM 735 O O . VAL A 1 90 ? 3.050 6.654 0.880 1.00 97.56 90 VAL A O 1
ATOM 738 N N . GLY A 1 91 ? 1.674 7.614 -0.623 1.00 98.19 91 GLY A N 1
ATOM 739 C CA . GLY A 1 91 ? 0.631 7.992 0.315 1.00 98.19 91 GLY A CA 1
ATOM 740 C C . GLY A 1 91 ? -0.445 6.919 0.382 1.00 98.19 91 GLY A C 1
ATOM 741 O O . GLY A 1 91 ? -0.832 6.343 -0.638 1.00 98.19 91 GLY A O 1
ATOM 742 N N . VAL A 1 92 ? -0.935 6.661 1.590 1.00 98.12 92 VAL A N 1
ATOM 743 C CA . VAL A 1 92 ? -2.077 5.785 1.832 1.00 98.12 92 VAL A CA 1
ATOM 744 C C . VAL A 1 92 ? -3.082 6.518 2.700 1.00 98.12 92 VAL A C 1
ATOM 746 O O . VAL A 1 92 ? -2.753 7.018 3.775 1.00 98.12 92 VAL A O 1
ATOM 749 N N . GLU A 1 93 ? -4.327 6.555 2.252 1.00 98.06 93 GLU A N 1
ATOM 750 C CA . GLU A 1 93 ? -5.441 7.076 3.026 1.00 98.06 93 GLU A CA 1
ATOM 751 C C . GLU A 1 93 ? -6.372 5.935 3.429 1.00 98.06 93 GLU A C 1
ATOM 753 O O . GLU A 1 93 ? -6.940 5.253 2.583 1.00 98.06 93 GLU A O 1
ATOM 758 N N . TYR A 1 94 ? -6.542 5.728 4.729 1.00 97.94 94 TYR A N 1
ATOM 759 C CA . TYR A 1 94 ? -7.599 4.889 5.272 1.00 97.94 94 TYR A CA 1
ATOM 760 C C . TYR A 1 94 ? -8.937 5.630 5.202 1.00 97.94 94 TYR A C 1
ATOM 762 O O . TYR A 1 94 ? -9.085 6.692 5.822 1.00 97.94 94 TYR A O 1
ATOM 770 N N . LEU A 1 95 ? -9.886 5.059 4.458 1.00 97.31 95 LEU A N 1
ATOM 771 C CA . LEU A 1 95 ? -11.210 5.629 4.193 1.00 97.31 95 LEU A CA 1
ATOM 772 C C . LEU A 1 95 ? -12.293 5.105 5.154 1.00 97.31 95 LEU A C 1
ATOM 774 O O . LEU A 1 95 ? -13.404 5.627 5.149 1.00 97.31 95 LEU A O 1
ATOM 778 N N . GLY A 1 96 ? -11.974 4.102 5.979 1.00 94.19 96 GLY A N 1
ATOM 779 C CA . GLY A 1 96 ? -12.915 3.431 6.880 1.00 94.19 96 GLY A CA 1
ATOM 780 C C . GLY A 1 96 ? -13.139 1.962 6.511 1.00 94.19 96 GLY A C 1
ATOM 781 O O . GLY A 1 96 ? -12.955 1.558 5.366 1.00 94.19 96 GLY A O 1
ATOM 782 N N . SER A 1 97 ? -13.535 1.148 7.491 1.00 93.88 97 SER A N 1
ATOM 783 C CA . SER A 1 97 ? -13.756 -0.296 7.330 1.00 93.88 97 SER A CA 1
ATOM 784 C C . SER A 1 97 ? -12.565 -1.002 6.665 1.00 93.88 97 SER A C 1
ATOM 786 O O . SER A 1 97 ? -11.490 -1.025 7.239 1.00 93.88 97 SER A O 1
ATOM 788 N N . GLN A 1 98 ? -12.730 -1.582 5.475 1.00 96.50 98 GLN A N 1
ATOM 789 C CA . GLN A 1 98 ? -11.665 -2.272 4.735 1.00 96.50 98 GLN A CA 1
ATOM 790 C C . GLN A 1 98 ? -11.146 -1.438 3.552 1.00 96.50 98 GLN A C 1
ATOM 792 O O . GLN A 1 98 ? -10.421 -1.968 2.714 1.00 96.50 98 GLN A O 1
ATOM 797 N N . ASP A 1 99 ? -11.519 -0.159 3.450 1.00 98.00 99 ASP A N 1
ATOM 798 C CA . ASP A 1 99 ? -11.211 0.697 2.305 1.00 98.00 99 ASP A CA 1
ATOM 799 C C . ASP A 1 99 ? -9.967 1.565 2.532 1.00 98.00 99 ASP A C 1
ATOM 801 O O . ASP A 1 99 ? -9.861 2.329 3.498 1.00 98.00 99 ASP A O 1
ATOM 805 N N . PHE A 1 100 ? -9.055 1.519 1.565 1.00 98.31 100 PHE A N 1
ATOM 806 C CA . PHE A 1 100 ? -7.856 2.347 1.517 1.00 98.31 100 PHE A CA 1
ATOM 807 C C . PHE A 1 100 ? -7.679 2.953 0.126 1.00 98.31 100 PHE A C 1
ATOM 809 O O . PHE A 1 100 ? -8.086 2.367 -0.876 1.00 98.31 100 PHE A O 1
ATOM 816 N N . LYS A 1 101 ? -7.022 4.109 0.045 1.00 98.19 101 LYS A N 1
ATOM 817 C CA . LYS A 1 101 ? -6.653 4.768 -1.209 1.00 98.19 101 LYS A CA 1
ATOM 818 C C . LYS A 1 101 ? -5.144 4.947 -1.306 1.00 98.19 101 LYS A C 1
ATOM 820 O O . LYS A 1 101 ? -4.527 5.422 -0.360 1.00 98.19 101 LYS A O 1
ATOM 825 N N . LEU A 1 102 ? -4.574 4.602 -2.456 1.00 97.81 102 LEU A N 1
ATOM 826 C CA . LEU A 1 102 ? -3.185 4.871 -2.812 1.00 97.81 102 LEU A CA 1
ATOM 827 C C . LEU A 1 102 ? -3.058 6.164 -3.607 1.00 97.81 102 LEU A C 1
ATOM 829 O O . LEU A 1 102 ? -3.823 6.412 -4.543 1.00 97.81 102 LEU A O 1
ATOM 833 N N . THR A 1 103 ? -2.048 6.955 -3.257 1.00 97.19 103 THR A N 1
ATOM 834 C CA . THR A 1 103 ? -1.677 8.180 -3.966 1.00 97.19 103 THR A CA 1
ATOM 835 C C . THR A 1 103 ? -0.165 8.265 -4.138 1.00 97.19 103 THR A C 1
ATOM 837 O O . THR A 1 103 ? 0.608 7.805 -3.295 1.00 97.19 103 THR A O 1
ATOM 840 N N . THR A 1 104 ? 0.273 8.883 -5.231 1.00 95.94 104 THR A N 1
ATOM 841 C CA . THR A 1 104 ? 1.652 9.369 -5.355 1.00 95.94 104 THR A CA 1
ATOM 842 C C . THR A 1 104 ? 1.867 10.540 -4.389 1.00 95.94 104 THR A C 1
ATOM 844 O O . THR A 1 104 ? 0.891 11.180 -3.983 1.00 95.94 104 THR A O 1
ATOM 847 N N . ILE A 1 105 ? 3.117 10.808 -4.009 1.00 89.44 105 ILE A N 1
ATOM 848 C CA . ILE A 1 105 ? 3.499 11.947 -3.157 1.00 89.44 105 ILE A CA 1
ATOM 849 C C . ILE A 1 105 ? 4.448 12.896 -3.877 1.00 89.44 105 ILE A C 1
ATOM 851 O O . ILE A 1 105 ? 5.077 12.449 -4.862 1.00 89.44 105 ILE A O 1
#

Secondary structure (DSSP, 8-state):
-EEEEEEEE-SS--TTT-TTEEEE--HHHHHHH--TT-SEEEEE-SS-EEEEE--HHHHHT--EEE-HHHHHHHHHTT-S---TT-PPEEEEEEEETTEEEEE--

Solvent-accessible surface area (backbone atoms only — not comparable to full-atom values): 5966 Å² total; per-residue (Å²): 91,78,48,77,36,39,50,40,64,71,86,72,53,38,92,86,65,9,39,46,21,26,33,47,47,57,68,69,55,45,72,75,66,58,56,91,86,46,61,51,34,38,42,29,46,96,88,50,73,48,80,38,63,53,54,77,54,43,80,76,79,39,51,49,55,58,33,33,70,54,17,40,53,31,48,76,70,64,49,72,68,61,59,90,97,50,59,40,67,34,34,38,33,47,74,54,93,52,36,33,34,53,42,84,118